Protein AF-A0A9P8VQD1-F1 (afdb_monomer_lite)

pLDDT: mean 94.8, std 4.79, range [76.88, 98.56]

Radius of gyration: 13.27 Å; chains: 1; bounding box: 31×24×32 Å

Foldseek 3Di:
DDDDPCVVVQVPDDWDWDWFQDPPRDTDTQATWDDDDPDIDGDGPQDDPPRCVRPVRSVVVVVVVD

Sequence (66 aa):
NLLWSGHAKFMTQKLQPWYFAGRHDVKARGGEFKRVGRLTLATVDSAGHMAPHDQPMAVSQLIEAW

InterPro domains:
  IPR001563 Peptidase S10, serine carboxypeptidase [PF00450] (12-66)
  IPR029058 Alpha/Beta hydrolase fold [SSF53474] (4-66)
  IPR033124 Serine carboxypeptidases, histidine active site [PS00560] (39-56)

Secondary structure (DSSP, 8-state):
---STTHHHHHHPPPEEEEEE-GGG-EEEEEEEEEETTEEEE--TT--S-HHHH-HHHHHHHHHT-

Structure (mmCIF, N/CA/C/O backbone):
data_AF-A0A9P8VQD1-F1
#
_entry.id   AF-A0A9P8VQD1-F1
#
loop_
_atom_site.group_PDB
_atom_site.id
_atom_site.type_symbol
_atom_site.label_atom_id
_atom_site.label_alt_id
_atom_site.label_comp_id
_atom_site.label_asym_id
_atom_site.label_entity_id
_atom_site.label_seq_id
_atom_site.pdbx_PDB_ins_code
_atom_site.Cartn_x
_atom_site.Cartn_y
_atom_site.Cartn_z
_atom_site.occupancy
_atom_site.B_iso_or_equiv
_atom_site.auth_seq_id
_atom_site.auth_comp_id
_atom_site.auth_asym_id
_atom_site.auth_atom_id
_atom_site.pdbx_PDB_model_num
ATOM 1 N N . ASN A 1 1 ? -13.491 12.838 5.977 1.00 77.00 1 ASN A N 1
ATOM 2 C CA . ASN A 1 1 ? -13.251 12.016 7.182 1.00 77.00 1 ASN A CA 1
ATOM 3 C C . ASN A 1 1 ? -14.115 10.765 7.077 1.00 77.00 1 ASN A C 1
ATOM 5 O O . ASN A 1 1 ? -15.300 10.922 6.816 1.00 77.00 1 ASN A O 1
ATOM 9 N N . LEU A 1 2 ? -13.544 9.561 7.189 1.00 87.69 2 LEU A N 1
ATOM 10 C CA . LEU A 1 2 ? -14.293 8.302 7.057 1.00 87.69 2 LEU A CA 1
ATOM 11 C C . LEU A 1 2 ? -14.701 7.794 8.447 1.00 87.69 2 LEU A C 1
ATOM 13 O O . LEU A 1 2 ? -13.831 7.460 9.255 1.00 87.69 2 LEU A O 1
ATOM 17 N N . LEU A 1 3 ? -16.008 7.731 8.710 1.00 91.75 3 LEU A N 1
ATOM 18 C CA . LEU A 1 3 ? -16.573 7.269 9.981 1.00 91.75 3 LEU A CA 1
ATOM 19 C C . LEU A 1 3 ? -16.759 5.750 9.956 1.00 91.75 3 LEU A C 1
ATOM 21 O O . LEU A 1 3 ? -17.588 5.235 9.211 1.00 91.75 3 LEU A O 1
ATOM 25 N N . TRP A 1 4 ? -15.977 5.034 10.764 1.00 95.31 4 TRP A N 1
ATOM 26 C CA . TRP A 1 4 ? -16.088 3.584 10.932 1.00 95.31 4 TRP A CA 1
ATOM 27 C C . TRP A 1 4 ? -15.420 3.130 12.239 1.00 95.31 4 TRP A C 1
ATOM 29 O O . TRP A 1 4 ? -14.601 3.851 12.812 1.00 95.31 4 TRP A O 1
ATOM 39 N N . SER A 1 5 ? -15.741 1.921 12.705 1.00 95.31 5 SER A N 1
ATOM 40 C CA . SER A 1 5 ? -15.311 1.408 14.019 1.00 95.31 5 SER A CA 1
ATOM 41 C C . SER A 1 5 ? -13.791 1.315 14.207 1.00 95.31 5 SER A C 1
ATOM 43 O O . SER A 1 5 ? -13.307 1.383 15.333 1.00 95.31 5 SER A O 1
ATOM 45 N N . GLY A 1 6 ? -13.016 1.197 13.126 1.00 96.00 6 GLY A N 1
ATOM 46 C CA . GLY A 1 6 ? -11.553 1.140 13.176 1.00 96.00 6 GLY A CA 1
ATOM 47 C C . GLY A 1 6 ? -10.841 2.484 13.012 1.00 96.00 6 GLY A C 1
ATOM 48 O O . GLY A 1 6 ? -9.611 2.493 12.962 1.00 96.00 6 GLY A O 1
ATOM 49 N N . HIS A 1 7 ? -11.567 3.607 12.941 1.00 95.19 7 HIS A N 1
ATOM 50 C CA . HIS A 1 7 ? -10.997 4.928 12.650 1.00 95.19 7 HIS A CA 1
ATOM 51 C C . HIS A 1 7 ? -9.835 5.301 13.585 1.00 95.19 7 HIS A C 1
ATOM 53 O O . HIS A 1 7 ? -8.732 5.571 13.114 1.00 95.19 7 HIS A O 1
ATOM 59 N N . ALA A 1 8 ? -10.044 5.250 14.905 1.00 95.19 8 ALA A N 1
ATOM 60 C CA . ALA A 1 8 ? -9.024 5.643 15.881 1.00 95.19 8 ALA A CA 1
ATOM 61 C C . ALA A 1 8 ? -7.730 4.819 15.742 1.00 95.19 8 ALA A C 1
ATOM 63 O O . ALA A 1 8 ? -6.634 5.373 15.736 1.00 95.19 8 ALA A O 1
ATOM 64 N N . LYS A 1 9 ? -7.855 3.500 15.541 1.00 96.06 9 LYS A N 1
ATOM 65 C CA . LYS A 1 9 ? -6.709 2.606 15.320 1.00 96.06 9 LYS A CA 1
ATOM 66 C C . LYS A 1 9 ? -6.010 2.884 13.987 1.00 96.06 9 LYS A C 1
ATOM 68 O O . LYS A 1 9 ? -4.790 2.814 13.900 1.00 96.06 9 LYS A O 1
ATOM 73 N N . PHE A 1 10 ? -6.768 3.206 12.943 1.00 96.69 10 PHE A N 1
ATOM 74 C CA . PHE A 1 10 ? -6.205 3.518 11.631 1.00 96.69 10 PHE A CA 1
ATOM 75 C C . PHE A 1 10 ? -5.407 4.827 11.642 1.00 96.69 10 PHE A C 1
ATOM 77 O O . PHE A 1 10 ? -4.383 4.929 10.963 1.00 96.69 10 PHE A O 1
ATOM 84 N N . MET A 1 11 ? -5.841 5.813 12.432 1.00 94.81 11 MET A N 1
ATOM 85 C CA . MET A 1 11 ? -5.135 7.088 12.590 1.00 94.81 11 MET A CA 1
ATOM 86 C C . MET A 1 11 ? -3.804 6.939 13.337 1.00 94.81 11 MET A C 1
ATOM 88 O O . MET A 1 11 ? -2.856 7.647 13.011 1.00 94.81 11 MET A O 1
ATOM 92 N N . THR A 1 12 ? -3.698 6.004 14.286 1.00 95.94 12 THR A N 1
ATOM 93 C CA . THR A 1 12 ? -2.463 5.778 15.059 1.00 95.94 12 THR A CA 1
ATOM 94 C C . THR A 1 12 ? -1.476 4.824 14.386 1.00 95.94 12 THR A C 1
ATOM 96 O O . THR A 1 12 ? -0.297 4.804 14.741 1.00 95.94 12 THR A O 1
ATOM 99 N N . GLN A 1 13 ? -1.921 4.030 13.408 1.00 97.31 13 GLN A N 1
ATOM 100 C CA . GLN A 1 13 ? -1.053 3.093 12.705 1.00 97.31 13 GLN A CA 1
ATOM 101 C C . GLN A 1 13 ? -0.100 3.818 11.743 1.00 97.31 13 GLN A C 1
ATOM 103 O O . GLN A 1 13 ? -0.524 4.582 10.868 1.00 97.31 13 GLN A O 1
ATOM 108 N N . LYS A 1 14 ? 1.196 3.522 11.887 1.00 97.56 14 LYS A N 1
ATOM 109 C CA . LYS A 1 14 ? 2.248 3.981 10.976 1.00 97.56 14 LYS A CA 1
ATOM 110 C C . LYS A 1 14 ? 2.187 3.213 9.659 1.00 97.56 14 LYS A C 1
ATOM 112 O O . LYS A 1 14 ? 1.873 2.024 9.643 1.00 97.56 14 LYS A O 1
ATOM 117 N N . LEU A 1 15 ? 2.527 3.898 8.574 1.00 98.12 15 LEU A N 1
ATOM 118 C CA . LEU A 1 15 ? 2.821 3.264 7.295 1.00 98.12 15 LEU A CA 1
ATOM 119 C C . LEU A 1 15 ? 4.043 2.347 7.447 1.00 98.12 15 LEU A C 1
ATOM 121 O O . LEU A 1 15 ? 4.961 2.659 8.206 1.00 98.12 15 LEU A O 1
ATOM 125 N N . GLN A 1 16 ? 4.011 1.191 6.794 1.00 98.12 16 GLN A N 1
ATOM 126 C CA . GLN A 1 16 ? 5.089 0.202 6.767 1.00 98.12 16 GLN A CA 1
ATOM 127 C C . GLN A 1 16 ? 5.489 -0.060 5.315 1.00 98.12 16 GLN A C 1
ATOM 129 O O . GLN A 1 16 ? 4.609 -0.071 4.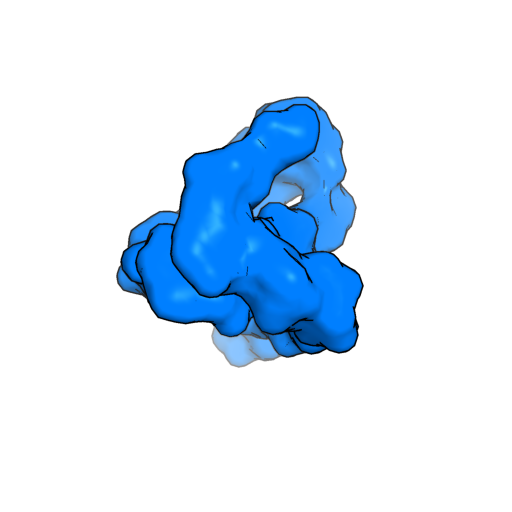456 1.00 98.12 16 GLN A O 1
ATOM 134 N N . PRO A 1 17 ? 6.776 -0.281 5.011 1.00 98.06 17 PRO A N 1
ATOM 135 C CA . PRO A 1 17 ? 7.196 -0.549 3.643 1.00 98.06 17 PRO A CA 1
ATOM 136 C C . PRO A 1 17 ? 6.604 -1.869 3.131 1.00 98.06 17 PRO A C 1
ATOM 138 O O . PRO A 1 17 ? 6.521 -2.850 3.873 1.00 98.06 17 PRO A O 1
ATOM 141 N N . TRP A 1 18 ? 6.241 -1.909 1.849 1.00 97.44 18 TRP A N 1
ATOM 142 C CA . TRP A 1 18 ? 5.936 -3.146 1.129 1.00 97.44 18 TRP A CA 1
ATOM 143 C C . TRP A 1 18 ? 6.829 -3.299 -0.102 1.00 97.44 18 TRP A C 1
ATOM 145 O O . TRP A 1 18 ? 7.421 -2.341 -0.607 1.00 97.44 18 TRP A O 1
ATOM 155 N N . TYR A 1 19 ? 6.941 -4.541 -0.561 1.00 96.62 19 TYR A N 1
ATOM 156 C CA . TYR A 1 19 ? 7.833 -4.946 -1.639 1.00 96.62 19 TYR A CA 1
ATOM 157 C C . TYR A 1 19 ? 7.084 -5.858 -2.603 1.00 96.62 19 TYR A C 1
ATOM 159 O O . TYR A 1 19 ? 6.200 -6.600 -2.178 1.00 96.62 19 TYR A O 1
ATOM 167 N N . PHE A 1 20 ? 7.473 -5.829 -3.871 1.00 94.94 20 PHE A N 1
ATOM 168 C CA . PHE A 1 20 ? 6.933 -6.691 -4.918 1.00 94.94 20 PHE A CA 1
ATOM 169 C C . PHE A 1 20 ? 8.058 -7.435 -5.636 1.00 94.94 20 PHE A C 1
ATOM 171 O O . PHE A 1 20 ? 9.224 -7.024 -5.591 1.00 94.94 20 PHE A O 1
ATOM 178 N N . ALA A 1 21 ? 7.715 -8.543 -6.289 1.00 93.56 21 ALA A N 1
ATOM 179 C CA . ALA A 1 21 ? 8.624 -9.235 -7.192 1.00 93.56 21 ALA A CA 1
ATOM 180 C C . ALA A 1 21 ? 8.846 -8.363 -8.435 1.00 93.56 21 ALA A C 1
ATOM 182 O O . ALA A 1 21 ? 7.934 -8.181 -9.244 1.00 93.56 21 ALA A O 1
ATOM 183 N N . GLY A 1 22 ? 10.029 -7.759 -8.531 1.00 84.25 22 GLY A N 1
ATOM 184 C CA . GLY A 1 22 ? 10.441 -6.930 -9.654 1.00 84.25 22 GLY A CA 1
ATOM 185 C C . GLY A 1 22 ? 11.001 -7.759 -10.808 1.00 84.25 22 GLY A C 1
ATOM 186 O O . GLY A 1 22 ? 10.825 -8.974 -10.895 1.00 84.25 22 GLY A O 1
ATOM 187 N N . ARG A 1 23 ? 11.704 -7.091 -11.724 1.00 82.56 23 ARG A N 1
ATOM 188 C CA . ARG A 1 23 ? 12.348 -7.752 -12.865 1.00 82.56 23 ARG A CA 1
ATOM 189 C C . ARG A 1 23 ? 13.395 -8.764 -12.372 1.00 82.56 23 ARG A C 1
ATOM 191 O O . ARG A 1 23 ? 14.187 -8.437 -11.493 1.00 82.56 23 ARG A O 1
ATOM 198 N N . HIS A 1 24 ? 13.414 -9.957 -12.971 1.00 82.75 24 HIS A N 1
ATOM 199 C CA . HIS A 1 24 ? 14.321 -11.061 -12.608 1.00 82.75 24 HIS A CA 1
ATOM 200 C C . HIS A 1 24 ? 14.213 -11.498 -11.133 1.00 82.75 24 HIS A C 1
ATOM 202 O O . HIS A 1 24 ? 15.227 -11.782 -10.500 1.00 82.75 24 HIS A O 1
ATOM 208 N N . ASP A 1 25 ? 12.998 -11.493 -10.572 1.00 76.88 25 ASP A N 1
ATOM 209 C CA . ASP A 1 25 ? 12.695 -11.919 -9.194 1.00 76.88 25 ASP A CA 1
ATOM 210 C C . ASP A 1 25 ? 13.421 -11.131 -8.089 1.00 76.88 25 ASP A C 1
ATOM 212 O O . ASP A 1 25 ? 13.438 -11.518 -6.917 1.00 76.88 25 ASP A O 1
ATOM 216 N N . VAL A 1 26 ? 13.987 -9.971 -8.428 1.00 86.31 26 VAL A N 1
ATOM 217 C CA . VAL A 1 26 ? 14.581 -9.069 -7.443 1.00 86.31 26 VAL A CA 1
ATOM 218 C C . VAL A 1 26 ? 13.460 -8.333 -6.715 1.00 86.31 26 VAL A C 1
ATOM 220 O O . VAL A 1 26 ? 12.655 -7.636 -7.336 1.00 86.31 26 VAL A O 1
ATOM 223 N N . LYS A 1 27 ? 13.410 -8.456 -5.382 1.00 91.38 27 LYS A N 1
ATOM 224 C CA . LYS A 1 27 ? 12.478 -7.678 -4.554 1.00 91.38 27 LYS A CA 1
ATOM 225 C C . LYS A 1 27 ? 12.746 -6.186 -4.733 1.00 91.38 27 LYS A C 1
ATOM 227 O O . LYS A 1 27 ? 13.821 -5.702 -4.387 1.00 91.38 27 LYS A O 1
ATOM 232 N N . ALA A 1 28 ? 11.743 -5.465 -5.213 1.00 94.38 28 ALA A N 1
ATOM 233 C CA . ALA A 1 28 ? 11.761 -4.014 -5.322 1.00 94.38 28 ALA A CA 1
ATOM 234 C C . ALA A 1 28 ? 10.795 -3.410 -4.300 1.00 94.38 28 ALA A C 1
ATOM 236 O O . ALA A 1 28 ? 9.764 -4.006 -3.979 1.00 94.38 28 ALA A O 1
ATOM 237 N N . ARG A 1 29 ? 11.135 -2.240 -3.749 1.00 96.44 29 ARG A N 1
ATOM 238 C CA . ARG A 1 29 ? 10.222 -1.507 -2.864 1.00 96.44 29 ARG A CA 1
ATOM 239 C C . ARG A 1 29 ? 9.065 -0.981 -3.702 1.00 96.44 29 ARG A C 1
ATOM 241 O O . ARG A 1 29 ? 9.294 -0.335 -4.717 1.00 96.44 29 ARG A O 1
ATOM 248 N N . GLY A 1 30 ? 7.847 -1.293 -3.281 1.00 96.00 30 GLY A N 1
ATOM 249 C CA . GLY A 1 30 ? 6.640 -0.859 -3.973 1.00 96.00 30 GLY A CA 1
ATOM 250 C C . GLY A 1 30 ? 6.013 0.388 -3.374 1.00 96.00 30 GLY A C 1
ATOM 251 O O . GLY A 1 30 ? 5.292 1.086 -4.070 1.00 96.00 30 GLY A O 1
ATOM 252 N N . GLY A 1 31 ? 6.302 0.687 -2.109 1.00 97.75 31 GLY A N 1
ATOM 253 C CA . GLY A 1 31 ? 5.793 1.858 -1.409 1.00 97.75 31 GLY A CA 1
ATOM 254 C C . GLY A 1 31 ? 5.588 1.553 0.061 1.00 97.75 31 GLY A C 1
ATOM 255 O O . GLY A 1 31 ? 6.338 0.781 0.668 1.00 97.75 31 GLY A O 1
ATOM 256 N N . GLU A 1 32 ? 4.553 2.147 0.639 1.00 98.56 32 GLU A N 1
ATOM 257 C CA . GLU A 1 32 ? 4.171 1.928 2.023 1.00 98.56 32 GLU A CA 1
ATOM 258 C C . GLU A 1 32 ? 2.690 1.590 2.146 1.00 98.56 32 GLU A C 1
ATOM 260 O O . GLU A 1 32 ? 1.873 1.976 1.318 1.00 98.56 32 GLU A O 1
ATOM 265 N N . PHE A 1 33 ? 2.324 0.847 3.183 1.00 98.25 33 PHE A N 1
ATOM 266 C CA . PHE A 1 33 ? 0.945 0.470 3.433 1.00 98.25 33 PHE A CA 1
ATOM 267 C C . PHE A 1 33 ? 0.612 0.503 4.917 1.00 98.25 33 PHE A C 1
ATOM 269 O O . PHE A 1 33 ? 1.477 0.418 5.789 1.00 98.25 33 PHE A O 1
ATOM 276 N N . LYS A 1 34 ? -0.679 0.598 5.214 1.00 97.75 34 LYS A N 1
ATOM 277 C CA . LYS A 1 34 ? -1.229 0.274 6.527 1.00 97.75 34 LYS A CA 1
ATOM 278 C C . LYS A 1 34 ? -2.612 -0.334 6.379 1.00 97.75 34 LYS A C 1
ATOM 280 O O . LYS A 1 34 ? -3.342 -0.022 5.439 1.00 97.75 34 LYS A O 1
ATOM 285 N N . ARG A 1 35 ? -2.977 -1.192 7.328 1.00 96.69 35 ARG A N 1
ATOM 286 C CA . ARG A 1 35 ? -4.236 -1.935 7.309 1.00 96.69 35 ARG A CA 1
ATOM 287 C C . ARG A 1 35 ? -4.832 -2.039 8.701 1.00 96.69 35 ARG A C 1
ATOM 289 O O . ARG A 1 35 ? -4.180 -2.520 9.629 1.00 96.69 35 ARG A O 1
ATOM 296 N N . VAL A 1 36 ? -6.116 -1.705 8.802 1.00 97.31 36 VAL A N 1
ATOM 297 C CA . VAL A 1 36 ? -6.954 -2.022 9.960 1.00 97.31 36 VAL A CA 1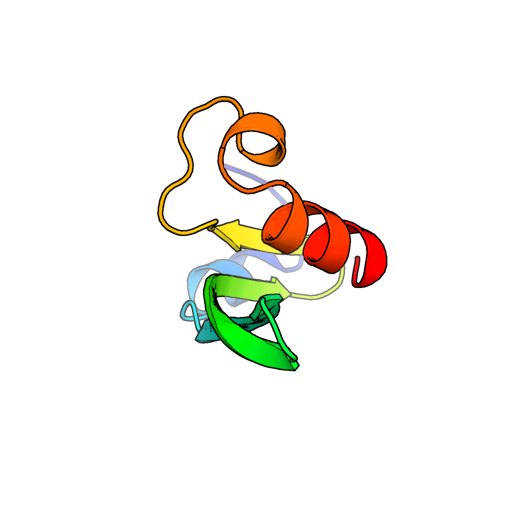
ATOM 298 C C . VAL A 1 36 ? -8.198 -2.749 9.462 1.00 97.31 36 VAL A C 1
ATOM 300 O O . VAL A 1 36 ? -8.958 -2.222 8.655 1.00 97.31 36 VAL A O 1
ATOM 303 N N . GLY A 1 37 ? -8.419 -3.976 9.936 1.00 94.50 37 GLY A N 1
ATOM 304 C CA . GLY A 1 37 ? -9.567 -4.786 9.525 1.00 94.50 37 GLY A CA 1
ATOM 305 C C . GLY A 1 37 ? -9.641 -4.966 8.003 1.00 94.50 37 GLY A C 1
ATOM 306 O O . GLY A 1 37 ? -8.749 -5.568 7.400 1.00 94.50 37 GLY A O 1
ATOM 307 N N . ARG A 1 38 ? -10.719 -4.446 7.404 1.00 94.69 38 ARG A N 1
ATOM 308 C CA . ARG A 1 38 ? -11.011 -4.517 5.961 1.00 94.69 38 ARG A CA 1
ATOM 309 C C . ARG A 1 38 ? -10.581 -3.271 5.174 1.00 94.69 38 ARG A C 1
ATOM 311 O O . ARG A 1 38 ? -10.845 -3.207 3.982 1.00 94.69 38 ARG A O 1
ATOM 318 N N . LEU A 1 39 ? -9.957 -2.285 5.823 1.00 96.00 39 LEU A N 1
ATOM 319 C CA . LEU A 1 39 ? -9.453 -1.085 5.159 1.00 96.00 39 LEU A CA 1
ATOM 320 C C . LEU A 1 39 ? -7.928 -1.134 5.071 1.00 96.00 39 LEU A C 1
ATOM 322 O O . LEU A 1 39 ? -7.244 -1.141 6.100 1.00 96.00 39 LEU A O 1
ATOM 326 N N . THR A 1 40 ? -7.422 -1.105 3.843 1.00 97.06 40 THR A N 1
ATOM 327 C CA . THR A 1 40 ? -5.999 -0.986 3.518 1.00 97.06 40 THR A CA 1
ATOM 328 C C . THR A 1 40 ? -5.772 0.323 2.767 1.00 97.06 40 THR A C 1
ATOM 330 O O . THR A 1 40 ? -6.532 0.669 1.868 1.00 97.06 40 THR A O 1
ATOM 333 N N . LEU A 1 41 ? -4.725 1.053 3.142 1.00 97.38 41 LEU A N 1
ATOM 334 C CA . LEU A 1 41 ? -4.152 2.144 2.357 1.00 97.38 41 LEU A CA 1
ATOM 335 C C . LEU A 1 41 ? -2.772 1.688 1.905 1.00 97.38 41 LEU A C 1
ATOM 337 O O . LEU A 1 41 ? -1.977 1.296 2.756 1.00 97.38 41 LEU A O 1
ATOM 341 N N . ALA A 1 42 ? -2.495 1.767 0.609 1.00 98.00 42 ALA A N 1
ATOM 342 C CA . ALA A 1 42 ? -1.180 1.519 0.037 1.00 98.00 42 ALA A CA 1
ATOM 343 C C . ALA A 1 42 ? -0.794 2.695 -0.868 1.00 98.00 42 ALA A C 1
ATOM 345 O O . ALA A 1 42 ? -1.619 3.181 -1.641 1.00 98.00 42 ALA A O 1
ATOM 346 N N . THR A 1 43 ? 0.441 3.167 -0.746 1.00 98.06 43 THR A N 1
ATOM 347 C CA . THR A 1 43 ? 1.086 4.051 -1.717 1.00 98.06 43 THR A CA 1
ATOM 348 C C . THR A 1 43 ? 1.861 3.206 -2.717 1.00 98.06 43 THR A C 1
ATOM 350 O O . THR A 1 43 ? 2.288 2.101 -2.380 1.00 98.06 43 THR A O 1
ATOM 353 N N . VAL A 1 44 ? 2.048 3.731 -3.927 1.00 98.06 44 VAL A N 1
ATOM 354 C CA . VAL A 1 44 ? 2.882 3.119 -4.964 1.00 98.06 44 VAL A CA 1
ATOM 355 C C . VAL A 1 44 ? 4.006 4.098 -5.298 1.00 98.06 44 VAL A C 1
ATOM 357 O O . VAL A 1 44 ? 3.741 5.214 -5.743 1.00 98.06 44 VAL A O 1
ATOM 360 N N . ASP A 1 45 ? 5.248 3.708 -5.026 1.00 97.88 45 ASP A N 1
ATOM 361 C CA . ASP A 1 45 ? 6.438 4.508 -5.322 1.00 97.88 45 ASP A CA 1
ATOM 362 C C . ASP A 1 45 ? 6.567 4.707 -6.842 1.00 97.88 45 ASP A C 1
ATOM 364 O O . ASP A 1 45 ? 6.267 3.808 -7.626 1.00 97.88 45 ASP A O 1
ATOM 368 N N . SER A 1 46 ? 7.021 5.891 -7.270 1.00 96.88 46 SER A N 1
ATOM 369 C CA . SER A 1 46 ? 7.222 6.228 -8.692 1.00 96.88 46 SER A CA 1
ATOM 370 C C . SER A 1 46 ? 5.974 6.073 -9.579 1.00 96.88 46 SER A C 1
ATOM 372 O O . SER A 1 46 ? 6.096 5.808 -10.776 1.00 96.88 46 SER A O 1
ATOM 374 N N . ALA A 1 47 ? 4.784 6.263 -9.006 1.00 97.94 47 ALA A N 1
ATOM 375 C CA . ALA A 1 47 ? 3.512 6.313 -9.718 1.00 97.94 47 ALA A CA 1
ATOM 376 C C . ALA A 1 47 ? 2.842 7.687 -9.570 1.00 97.94 47 ALA A C 1
ATOM 378 O O . ALA A 1 47 ? 2.859 8.291 -8.496 1.00 97.94 47 ALA A O 1
ATOM 379 N N . GLY A 1 48 ? 2.236 8.172 -10.653 1.00 95.44 48 GLY A N 1
ATOM 380 C CA . GLY A 1 48 ? 1.374 9.346 -10.665 1.00 95.44 48 GLY A CA 1
ATOM 381 C C . GLY A 1 48 ? -0.102 8.979 -10.506 1.00 95.44 48 GLY A C 1
ATOM 382 O O . GLY A 1 48 ? -0.472 8.034 -9.810 1.00 95.44 48 GLY A O 1
ATOM 383 N N . HIS A 1 49 ? -0.974 9.744 -11.169 1.00 96.31 49 HIS A N 1
ATOM 384 C CA . HIS A 1 49 ? -2.426 9.540 -11.102 1.00 96.31 49 HIS A CA 1
ATOM 385 C C . HIS A 1 49 ? -2.856 8.169 -11.645 1.00 96.31 49 HIS A C 1
ATOM 387 O O . HIS A 1 49 ? -3.766 7.540 -11.107 1.00 96.31 49 HIS A O 1
ATOM 393 N N . MET A 1 50 ? -2.184 7.690 -12.694 1.00 97.69 50 MET A N 1
ATOM 394 C CA . MET A 1 50 ? -2.475 6.411 -13.334 1.00 97.69 50 MET A CA 1
ATOM 395 C C . MET A 1 50 ? -1.476 5.344 -12.879 1.00 97.69 50 MET A C 1
ATOM 397 O O . MET A 1 50 ? -0.701 4.821 -13.672 1.00 97.69 50 MET A O 1
ATOM 401 N N . ALA A 1 51 ? -1.519 4.978 -11.596 1.00 97.81 51 ALA A N 1
ATOM 402 C CA . ALA A 1 51 ? -0.586 4.006 -11.020 1.00 97.81 51 ALA A CA 1
ATOM 403 C C . ALA A 1 51 ? -0.457 2.669 -11.788 1.00 97.81 51 ALA A C 1
ATOM 405 O O . ALA A 1 51 ? 0.670 2.198 -11.919 1.00 97.81 51 ALA A O 1
ATOM 406 N N . PRO A 1 52 ? -1.528 2.060 -12.349 1.00 97.31 52 PRO A N 1
ATOM 407 C CA . PRO A 1 52 ? -1.380 0.853 -13.167 1.00 97.31 52 PRO A CA 1
ATOM 408 C C . PRO A 1 52 ? -0.593 1.079 -14.467 1.00 97.31 52 PRO A C 1
ATOM 410 O O . PRO A 1 52 ? 0.034 0.150 -14.961 1.00 97.31 52 PRO A O 1
ATOM 413 N N . HIS A 1 53 ? -0.635 2.291 -15.030 1.00 97.75 53 HIS A N 1
ATOM 414 C CA . HIS A 1 53 ? 0.146 2.653 -16.214 1.00 97.75 53 HIS A CA 1
ATOM 415 C C . HIS A 1 53 ? 1.623 2.848 -15.852 1.00 97.75 53 HIS A C 1
ATOM 417 O O . HIS A 1 53 ? 2.500 2.332 -16.538 1.00 97.75 53 HIS A O 1
ATOM 423 N N . ASP A 1 54 ? 1.893 3.555 -14.754 1.00 97.56 54 ASP A N 1
ATOM 424 C CA . ASP A 1 54 ? 3.257 3.921 -14.367 1.00 97.56 54 ASP A CA 1
ATOM 425 C C . ASP A 1 54 ? 4.016 2.757 -13.706 1.00 97.56 54 ASP A C 1
ATOM 427 O O . ASP A 1 54 ? 5.218 2.597 -13.908 1.00 97.56 54 ASP A O 1
ATOM 431 N N . GLN A 1 55 ? 3.318 1.930 -12.920 1.00 97.06 55 GLN A N 1
ATOM 432 C CA . GLN A 1 55 ? 3.878 0.820 -12.139 1.00 97.06 55 GLN A CA 1
ATOM 433 C C . GLN A 1 55 ? 3.031 -0.463 -12.276 1.00 97.06 55 GLN A C 1
ATOM 435 O O . GLN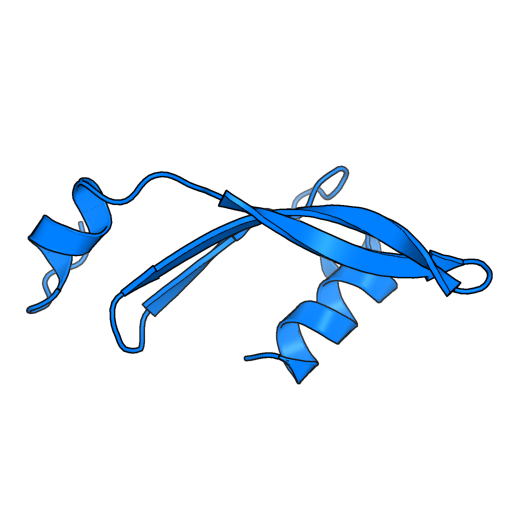 A 1 55 ? 2.498 -0.974 -11.284 1.00 97.06 55 GLN A O 1
ATOM 440 N N . PRO A 1 56 ? 2.911 -1.038 -13.488 1.00 96.19 56 PRO A N 1
ATOM 441 C CA . PRO A 1 56 ? 1.993 -2.147 -13.764 1.00 96.19 56 PRO A CA 1
ATOM 442 C C . PRO A 1 56 ? 2.262 -3.390 -12.906 1.00 96.19 56 PRO A C 1
ATOM 444 O O . PRO A 1 56 ? 1.332 -3.991 -12.372 1.00 96.19 56 PRO A O 1
ATOM 447 N N . MET A 1 57 ? 3.534 -3.758 -12.717 1.00 96.06 57 MET A N 1
ATOM 448 C CA . MET A 1 57 ? 3.909 -4.940 -11.926 1.00 96.06 57 MET A CA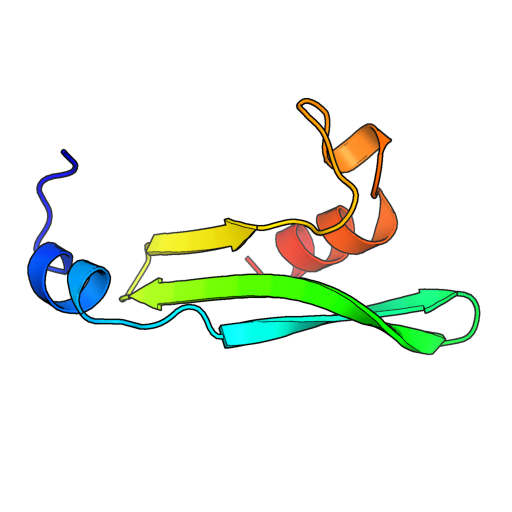 1
ATOM 449 C C . MET A 1 57 ? 3.585 -4.776 -10.439 1.00 96.06 57 MET A C 1
ATOM 451 O O . MET A 1 57 ? 3.082 -5.705 -9.807 1.00 96.06 57 MET A O 1
ATOM 455 N N . ALA A 1 58 ? 3.875 -3.596 -9.886 1.00 96.56 58 ALA A N 1
ATOM 456 C CA . ALA A 1 58 ? 3.649 -3.304 -8.477 1.00 96.56 58 ALA A CA 1
ATOM 457 C C . ALA A 1 58 ? 2.143 -3.285 -8.167 1.00 96.56 58 ALA A C 1
ATOM 459 O O . ALA A 1 58 ? 1.700 -3.856 -7.172 1.00 96.56 58 ALA A O 1
ATOM 460 N N . VAL A 1 59 ? 1.347 -2.686 -9.060 1.00 97.38 59 VAL A N 1
ATOM 461 C CA . VAL A 1 59 ? -0.110 -2.620 -8.916 1.00 97.38 59 VAL A CA 1
ATOM 462 C C . VAL A 1 59 ? -0.777 -3.984 -9.104 1.00 97.38 59 VAL A C 1
ATOM 464 O O . VAL A 1 59 ? -1.680 -4.297 -8.333 1.00 97.38 59 VAL A O 1
ATOM 467 N N . SER A 1 60 ? -0.326 -4.822 -10.048 1.00 97.12 60 SER A N 1
ATOM 468 C CA . SER A 1 60 ? -0.861 -6.189 -10.204 1.00 97.12 60 SER A CA 1
ATOM 469 C C . SER A 1 60 ? -0.747 -6.982 -8.904 1.0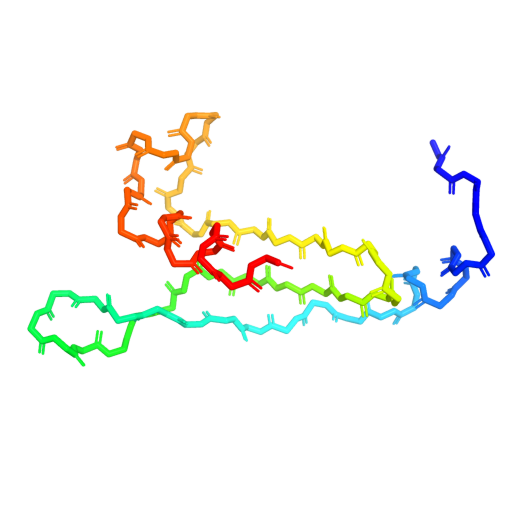0 97.12 60 SER A C 1
ATOM 471 O O . SER A 1 60 ? -1.735 -7.519 -8.415 1.00 97.12 60 SER A O 1
ATOM 473 N N . GLN A 1 61 ? 0.431 -6.959 -8.275 1.00 96.31 61 GLN A N 1
ATOM 474 C CA . GLN A 1 61 ? 0.666 -7.687 -7.025 1.00 96.31 61 GLN A CA 1
ATOM 475 C C . GLN A 1 61 ? -0.111 -7.108 -5.836 1.00 96.31 61 GLN A C 1
ATOM 477 O O . GLN A 1 61 ? -0.521 -7.862 -4.957 1.00 96.31 61 GLN A O 1
ATOM 482 N N . LEU A 1 62 ? -0.367 -5.793 -5.802 1.00 96.19 62 LEU A N 1
ATOM 483 C CA . LEU A 1 62 ? -1.282 -5.214 -4.812 1.00 96.19 62 LEU A CA 1
ATOM 484 C C . LEU A 1 62 ? -2.716 -5.729 -4.984 1.00 96.19 62 LEU A C 1
ATOM 486 O O . LEU A 1 62 ? -3.377 -5.990 -3.983 1.00 96.19 62 LEU A O 1
ATOM 490 N N . ILE A 1 63 ? -3.190 -5.864 -6.226 1.00 95.94 63 ILE A N 1
ATOM 491 C CA . ILE A 1 63 ? -4.536 -6.369 -6.532 1.00 95.94 63 ILE A CA 1
ATOM 492 C C . ILE A 1 63 ? -4.641 -7.862 -6.201 1.00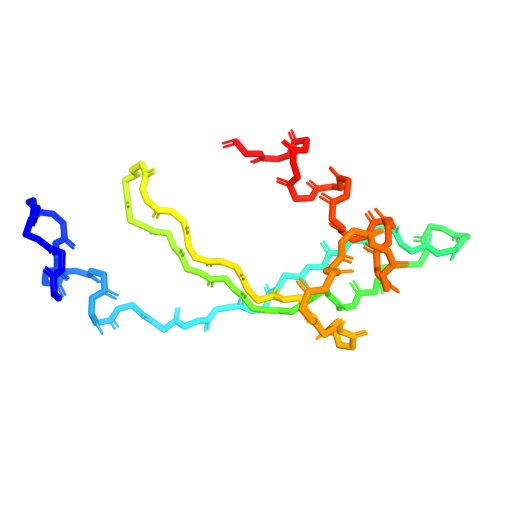 95.94 63 ILE A C 1
ATOM 494 O O . ILE A 1 63 ? -5.624 -8.282 -5.601 1.00 95.94 63 ILE A O 1
ATOM 498 N N . GLU A 1 64 ? -3.626 -8.658 -6.539 1.00 95.69 64 GLU A N 1
ATOM 499 C CA . GLU A 1 64 ? -3.560 -10.089 -6.207 1.00 95.69 64 GLU A CA 1
ATOM 500 C C . GLU A 1 64 ? -3.539 -10.345 -4.691 1.00 95.69 64 GLU A C 1
ATOM 502 O O . GLU A 1 64 ? -4.050 -11.363 -4.226 1.00 95.69 64 GLU A O 1
ATOM 507 N N . ALA A 1 65 ? -2.964 -9.421 -3.915 1.00 92.69 65 ALA A N 1
ATOM 508 C CA . ALA A 1 65 ? -2.851 -9.512 -2.460 1.00 92.69 65 ALA A CA 1
ATOM 509 C C . ALA A 1 65 ? -4.012 -8.857 -1.682 1.00 92.69 65 ALA A C 1
ATOM 511 O O . ALA A 1 65 ? -3.947 -8.795 -0.446 1.00 92.69 65 ALA A O 1
ATOM 512 N N . TRP A 1 66 ? -5.026 -8.326 -2.374 1.00 87.19 66 TRP A N 1
ATOM 513 C CA . TRP A 1 66 ? -6.120 -7.555 -1.771 1.00 87.19 66 TRP A CA 1
ATOM 514 C C . TRP A 1 66 ? -7.146 -8.429 -1.037 1.00 87.19 66 TRP A C 1
ATOM 516 O O . TRP A 1 66 ? -7.414 -8.139 0.159 1.00 87.19 66 TRP A O 1
#

Organism: NCBI:txid1576542